Protein AF-A0A8X6SBE1-F1 (afdb_monomer)

Foldseek 3Di:
DCVPWDAACPTPDQCRNCVNVVHDRDDPVPDPDDDPPVNCVVVVVVVCVCPDPVNVVVCVVVDDPDPPVVVVVVVCVVPPPPDDCPPDPDDDD

Radius of gyration: 26.4 Å; Cα contacts (8 Å, |Δi|>4): 45; chains: 1; bounding box: 52×26×80 Å

Mean predicted aligned error: 14.85 Å

Secondary structure (DSSP, 8-state):
--TTSPPSTT-SSHHHHHHHTTPPPPPGGG-S-PPPHHHHHHHHHHHHHHT-HHHHHHHHTT--S-HHHHHHHHHHHHS-TT-----------

pLDDT: mean 79.0, std 14.56, range [37.97, 95.44]

Organism: Trichonephila clavipes (NCBI:txid2585209)

Solvent-accessible surface area (backbone atoms only — not comparable to full-atom values): 6027 Å² total; per-residue (Å²): 144,62,91,86,49,60,72,40,70,84,22,90,39,64,54,42,16,21,54,56,68,76,42,84,55,77,63,77,88,74,54,85,84,70,76,52,70,71,57,45,65,65,44,48,62,57,51,53,58,63,68,28,64,83,52,45,61,62,54,71,72,70,64,70,96,49,66,66,57,56,48,49,53,55,48,41,73,77,51,49,91,81,68,75,79,68,85,72,90,71,80,93,124

Sequence (93 aa):
MHGKCPEGESSWCFYKRAIAKNETPGSHSSMRTYLSPQVVEKIIPVYQRLASDTILERCVAGKTQNSNESLHSCIWRKCPKGMHLSSSKGGWK

Structure (mmCIF, N/CA/C/O backbone):
data_AF-A0A8X6SBE1-F1
#
_entry.id   AF-A0A8X6SBE1-F1
#
loop_
_atom_site.group_PDB
_atom_site.id
_atom_site.type_symbol
_atom_site.label_atom_id
_atom_site.label_alt_id
_atom_site.lab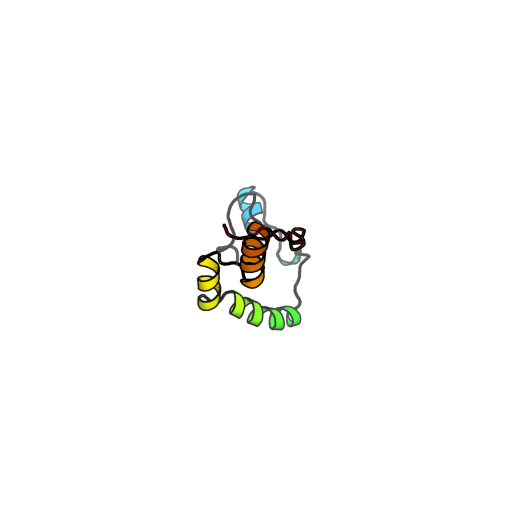el_comp_id
_atom_site.label_asym_id
_atom_site.label_entity_id
_atom_site.label_seq_id
_atom_site.pdbx_PDB_ins_code
_atom_site.Cartn_x
_atom_site.Cartn_y
_atom_site.Cartn_z
_atom_site.occupancy
_atom_site.B_iso_or_equiv
_atom_site.auth_seq_id
_atom_site.auth_comp_id
_atom_site.auth_asym_id
_atom_site.auth_atom_id
_atom_site.pdbx_PDB_model_num
ATOM 1 N N . MET A 1 1 ? -7.529 -4.142 10.988 1.00 68.12 1 MET A N 1
ATOM 2 C CA . MET A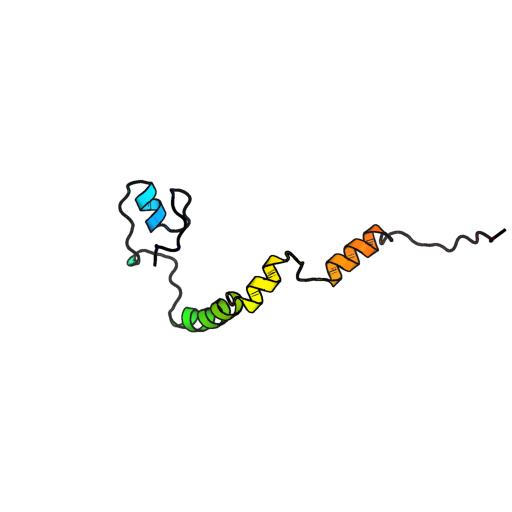 1 1 ? -6.568 -4.239 9.864 1.00 68.12 1 MET A CA 1
ATOM 3 C C . MET A 1 1 ? -5.219 -3.664 10.300 1.00 68.12 1 MET A C 1
ATOM 5 O O . MET A 1 1 ? -4.983 -2.482 10.136 1.00 68.12 1 MET A O 1
ATOM 9 N N . HIS A 1 2 ? -4.357 -4.511 10.871 1.00 85.12 2 HIS A N 1
ATOM 10 C CA . HIS A 1 2 ? -2.909 -4.274 11.058 1.00 85.12 2 HIS A CA 1
ATOM 11 C C . HIS A 1 2 ? -2.085 -5.551 10.821 1.00 85.12 2 HIS A C 1
ATOM 13 O O . HIS A 1 2 ? -0.873 -5.484 10.657 1.00 85.12 2 HIS A O 1
ATOM 19 N N . GLY A 1 3 ? -2.730 -6.725 10.773 1.00 82.62 3 GLY A N 1
ATOM 20 C CA . GLY A 1 3 ? -2.061 -8.018 10.590 1.00 82.62 3 GLY A CA 1
ATOM 21 C C . GLY A 1 3 ? -1.439 -8.250 9.209 1.00 82.62 3 GLY A C 1
ATOM 22 O O . GLY A 1 3 ? -0.708 -9.212 9.052 1.00 82.62 3 GLY A O 1
ATOM 23 N N . LYS A 1 4 ? -1.703 -7.383 8.221 1.00 83.56 4 LYS A N 1
ATOM 24 C CA . LYS A 1 4 ? -1.051 -7.416 6.896 1.00 83.56 4 LYS A CA 1
ATOM 25 C C . LYS A 1 4 ? 0.045 -6.359 6.738 1.00 83.56 4 LYS A C 1
ATOM 27 O O . LYS A 1 4 ? 0.624 -6.224 5.667 1.00 83.56 4 LYS A O 1
ATOM 32 N N . CYS A 1 5 ? 0.268 -5.549 7.766 1.00 89.25 5 CYS A N 1
ATOM 33 C CA . CYS A 1 5 ? 1.282 -4.512 7.720 1.00 89.25 5 CYS A CA 1
ATOM 34 C C . CYS A 1 5 ? 2.652 -5.119 8.046 1.00 89.25 5 CYS A C 1
ATOM 36 O O . CYS A 1 5 ? 2.715 -6.014 8.891 1.00 89.25 5 CYS A O 1
ATOM 38 N N . PRO A 1 6 ? 3.735 -4.622 7.426 1.00 90.06 6 PRO A N 1
ATOM 39 C CA . PRO A 1 6 ? 5.083 -5.048 7.773 1.00 90.06 6 PRO A CA 1
ATOM 40 C C . PRO A 1 6 ? 5.370 -4.740 9.242 1.00 90.06 6 PRO A C 1
ATOM 42 O O . PRO A 1 6 ? 4.813 -3.797 9.813 1.00 90.06 6 PRO A O 1
ATOM 45 N N . GLU A 1 7 ? 6.224 -5.543 9.857 1.00 92.56 7 GLU A N 1
ATOM 46 C CA . GLU A 1 7 ? 6.615 -5.374 11.254 1.00 92.56 7 GLU A CA 1
ATOM 47 C C . GLU A 1 7 ? 7.876 -4.516 11.382 1.00 92.56 7 GLU A C 1
ATOM 49 O O . GLU A 1 7 ? 8.538 -4.205 10.391 1.00 92.56 7 GLU A O 1
ATOM 54 N N . GLY A 1 8 ? 8.189 -4.113 12.612 1.00 91.25 8 GLY A N 1
ATOM 55 C CA . GLY A 1 8 ? 9.383 -3.337 12.926 1.00 91.25 8 GLY A CA 1
ATOM 56 C C . GLY A 1 8 ? 9.188 -1.821 12.906 1.00 91.25 8 GLY A C 1
ATOM 57 O O . GLY A 1 8 ? 8.146 -1.280 12.526 1.00 91.25 8 GLY A O 1
ATOM 58 N N . GLU A 1 9 ? 10.233 -1.121 13.341 1.00 91.75 9 GLU A N 1
ATOM 59 C CA . GLU A 1 9 ? 10.228 0.336 13.505 1.00 91.75 9 GLU A CA 1
ATOM 60 C C . GLU A 1 9 ? 10.141 1.101 12.177 1.00 91.75 9 GLU A C 1
ATOM 62 O O . GLU A 1 9 ? 9.688 2.246 12.139 1.00 91.75 9 GLU A O 1
ATOM 67 N N . SER A 1 10 ? 10.539 0.461 11.075 1.00 89.50 10 SER A N 1
ATOM 68 C CA . SER A 1 10 ? 10.430 0.990 9.712 1.00 89.50 10 SER A CA 1
ATOM 69 C C . SER A 1 10 ? 9.076 0.698 9.058 1.00 89.50 10 SER A C 1
ATOM 71 O O . SER A 1 10 ? 8.864 1.061 7.899 1.00 89.50 10 SER A O 1
ATOM 73 N N . SER A 1 11 ? 8.133 0.079 9.779 1.00 89.06 11 SER A N 1
ATOM 74 C CA . SER A 1 11 ? 6.790 -0.156 9.260 1.00 89.06 11 SER A CA 1
ATOM 75 C C . SER A 1 11 ? 6.115 1.157 8.862 1.00 89.06 11 SER A C 1
ATOM 77 O O . SER A 1 11 ? 6.094 2.137 9.615 1.00 89.06 11 SER A O 1
ATOM 79 N N . TRP A 1 12 ? 5.493 1.165 7.682 1.00 85.88 12 TRP A N 1
ATOM 80 C CA . TRP A 1 12 ? 4.625 2.265 7.257 1.00 85.88 12 TRP A CA 1
ATOM 81 C C . TRP A 1 12 ? 3.319 2.316 8.062 1.00 85.88 12 TRP A C 1
ATOM 83 O O . TRP A 1 12 ? 2.619 3.327 8.055 1.00 85.88 12 TRP A O 1
ATOM 93 N N . CYS A 1 13 ? 2.983 1.245 8.785 1.00 88.56 13 CYS A N 1
ATOM 94 C CA . CYS A 1 13 ? 1.833 1.213 9.667 1.00 88.56 13 CYS A CA 1
ATOM 95 C C . CYS A 1 13 ? 2.192 1.804 11.030 1.00 88.56 13 CYS A C 1
ATOM 97 O O . CYS A 1 13 ? 2.989 1.232 11.774 1.00 88.56 13 CYS A O 1
ATOM 99 N N . PHE A 1 14 ? 1.546 2.915 11.392 1.00 88.50 14 PHE A N 1
ATOM 100 C CA . PHE A 1 14 ? 1.816 3.597 12.659 1.00 88.50 14 PHE A CA 1
ATOM 101 C C . PHE A 1 14 ? 1.619 2.677 13.878 1.00 88.50 14 PHE A C 1
ATOM 103 O O . PHE A 1 14 ? 2.396 2.759 14.821 1.00 88.50 14 PHE A O 1
ATOM 110 N N . TYR A 1 15 ? 0.627 1.777 13.842 1.00 90.94 15 TYR A N 1
ATOM 111 C CA . TYR A 1 15 ? 0.335 0.842 14.931 1.00 90.94 15 TYR A CA 1
ATOM 112 C C . TYR A 1 15 ? 1.451 -0.190 15.116 1.00 90.94 15 TYR A C 1
ATOM 114 O O . TYR A 1 15 ? 1.966 -0.351 16.217 1.00 90.94 15 TYR A O 1
ATOM 122 N N . LYS A 1 16 ? 1.870 -0.858 14.030 1.00 91.94 16 LYS A N 1
ATOM 123 C CA . LYS A 1 16 ? 2.966 -1.842 14.070 1.00 91.94 16 LYS A CA 1
ATOM 124 C C . LYS A 1 16 ? 4.293 -1.194 14.460 1.00 91.94 16 LYS A C 1
ATOM 126 O O . LYS A 1 16 ? 5.056 -1.785 15.216 1.00 91.94 16 LYS A O 1
ATOM 131 N N . ARG A 1 17 ? 4.527 0.035 14.000 1.00 93.44 17 ARG A N 1
ATOM 132 C CA . ARG A 1 17 ? 5.696 0.829 14.372 1.00 93.44 17 ARG A CA 1
ATOM 133 C C . ARG A 1 17 ? 5.704 1.211 15.852 1.00 93.44 17 ARG A C 1
ATOM 135 O O . ARG A 1 17 ? 6.743 1.077 16.481 1.00 93.44 17 ARG A O 1
ATOM 142 N N . ALA A 1 18 ? 4.573 1.654 16.405 1.00 92.75 18 ALA A N 1
ATOM 143 C CA . ALA A 1 18 ? 4.463 1.981 17.828 1.00 92.75 18 ALA A CA 1
ATOM 144 C C . ALA A 1 18 ? 4.711 0.743 18.704 1.00 92.75 18 ALA A C 1
ATOM 146 O O . ALA A 1 18 ? 5.515 0.806 19.626 1.00 92.75 18 ALA A O 1
ATOM 147 N N . ILE A 1 19 ? 4.130 -0.409 18.342 1.00 93.69 19 ILE A N 1
ATOM 148 C CA . ILE A 1 19 ? 4.409 -1.683 19.025 1.00 93.69 19 ILE A CA 1
ATOM 149 C C . ILE A 1 19 ? 5.902 -2.016 18.982 1.00 93.69 19 ILE A C 1
ATOM 151 O O . ILE A 1 19 ? 6.477 -2.338 20.015 1.00 93.69 19 ILE A O 1
ATOM 155 N N . ALA A 1 20 ? 6.540 -1.914 17.811 1.00 94.19 20 ALA A N 1
ATOM 156 C CA . ALA A 1 20 ? 7.966 -2.209 17.670 1.00 94.19 20 ALA A CA 1
ATOM 157 C C . ALA A 1 20 ? 8.856 -1.288 18.524 1.00 94.19 20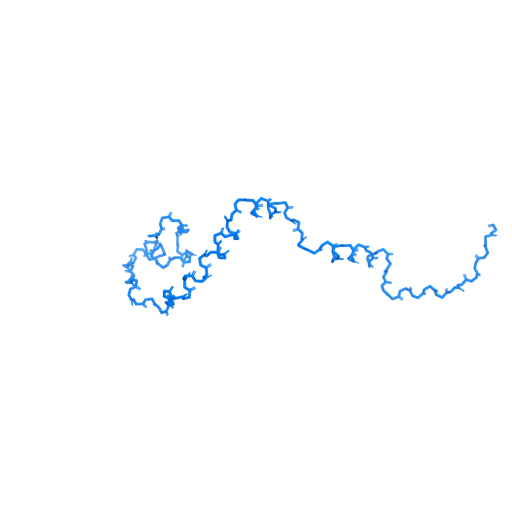 ALA A C 1
ATOM 159 O O . ALA A 1 20 ? 9.903 -1.721 18.991 1.00 94.19 20 ALA A O 1
ATOM 160 N N . LYS A 1 21 ? 8.418 -0.046 18.767 1.00 94.31 21 LYS A N 1
ATOM 161 C CA . LYS A 1 21 ? 9.101 0.939 19.618 1.00 94.31 21 LYS A CA 1
ATOM 162 C C . LYS A 1 21 ? 8.732 0.856 21.103 1.00 94.31 21 LYS A C 1
ATOM 164 O O . LYS A 1 21 ? 9.235 1.652 21.886 1.00 94.31 21 LYS A O 1
ATOM 169 N N . ASN A 1 22 ? 7.876 -0.088 21.502 1.00 93.25 22 ASN A N 1
ATOM 170 C CA . ASN A 1 22 ? 7.289 -0.165 22.847 1.00 93.25 22 ASN A CA 1
ATOM 171 C C . ASN A 1 22 ? 6.515 1.106 23.258 1.00 93.25 22 ASN A C 1
ATOM 173 O O . ASN A 1 22 ? 6.457 1.469 24.431 1.00 93.25 22 ASN A O 1
ATOM 177 N N . GLU A 1 23 ? 5.896 1.777 22.289 1.00 93.12 23 GLU A N 1
ATOM 178 C CA . GLU A 1 23 ? 5.053 2.956 22.490 1.00 93.12 23 GLU A CA 1
ATOM 179 C C . GLU A 1 23 ? 3.565 2.583 22.425 1.00 93.12 23 GLU A C 1
ATOM 181 O O . GLU A 1 23 ? 3.164 1.604 21.787 1.00 93.12 23 GLU A O 1
ATOM 186 N N . THR A 1 24 ? 2.708 3.399 23.042 1.00 90.44 24 THR A N 1
ATOM 187 C CA . THR A 1 24 ? 1.257 3.252 22.909 1.00 90.44 24 THR A CA 1
ATOM 188 C C . THR A 1 24 ? 0.802 3.698 21.513 1.00 90.44 24 THR A C 1
ATOM 190 O O . THR A 1 24 ? 1.045 4.840 21.112 1.00 90.44 24 THR A O 1
ATOM 193 N N . PRO A 1 25 ? 0.126 2.834 20.731 1.00 89.38 25 PRO A N 1
ATOM 194 C CA . PRO A 1 25 ? -0.364 3.221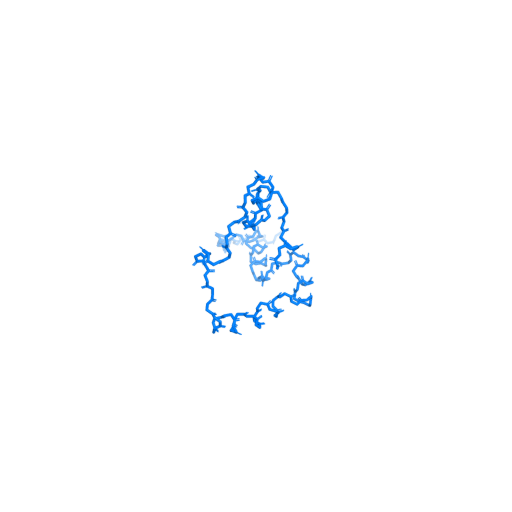 19.416 1.00 89.38 25 PRO A CA 1
ATOM 195 C C . PRO A 1 25 ? -1.391 4.351 19.505 1.00 89.38 25 PRO A C 1
ATOM 197 O O . PRO A 1 25 ? -2.308 4.309 20.325 1.00 89.38 25 PRO A O 1
ATOM 200 N N . GLY A 1 26 ? -1.269 5.342 18.621 1.00 85.50 26 GLY A N 1
ATOM 201 C CA . GLY A 1 26 ? -2.248 6.423 18.512 1.00 85.50 26 GLY A CA 1
ATOM 202 C C . GLY A 1 26 ? -3.657 5.930 18.151 1.00 85.50 26 GLY A C 1
ATOM 203 O O . GLY A 1 26 ? -3.847 4.845 17.600 1.00 85.50 26 GLY A O 1
ATOM 204 N N . SER A 1 27 ? -4.669 6.750 18.432 1.00 84.44 27 SER A N 1
ATOM 205 C CA . SER A 1 27 ? -6.032 6.468 17.978 1.00 84.44 27 SER A CA 1
ATOM 206 C C . SER A 1 27 ? -6.145 6.610 16.456 1.00 84.44 27 SER A C 1
ATOM 208 O O . SER A 1 27 ? -5.559 7.509 15.859 1.00 84.44 27 SER A O 1
ATOM 210 N N . HIS A 1 28 ? -6.974 5.779 15.821 1.00 79.94 28 HIS A N 1
ATOM 211 C CA . HIS A 1 28 ? -7.331 5.970 14.410 1.00 79.94 28 HIS A CA 1
ATOM 212 C C . HIS A 1 28 ? -8.133 7.260 14.190 1.00 79.94 28 HIS A C 1
ATOM 214 O O . HIS A 1 28 ? -8.123 7.806 13.090 1.00 79.94 28 HIS A O 1
ATOM 220 N N . SER A 1 29 ? -8.782 7.781 15.236 1.00 78.44 29 SER A N 1
ATOM 221 C CA . SER A 1 29 ? -9.567 9.016 15.177 1.00 78.44 29 SER A CA 1
ATOM 222 C C . SER A 1 29 ? -8.713 10.270 14.968 1.00 78.44 29 SER A C 1
ATOM 224 O O . SER A 1 29 ? -9.236 11.284 14.521 1.00 78.44 29 SER A O 1
ATOM 226 N N . SER A 1 30 ? -7.412 10.231 15.281 1.00 72.62 30 SER A N 1
ATOM 227 C CA . SER A 1 30 ? -6.494 11.361 15.068 1.00 72.62 30 SER A CA 1
ATOM 228 C C . SER A 1 30 ? -5.767 11.304 13.720 1.00 72.62 30 SER A C 1
ATOM 230 O O . SER A 1 30 ? -4.914 12.150 13.433 1.00 72.62 30 SER A O 1
ATOM 232 N N . MET A 1 31 ? -6.080 10.314 12.876 1.00 72.44 31 MET A N 1
ATOM 233 C CA . MET A 1 31 ? -5.417 10.140 11.591 1.00 72.44 31 MET A CA 1
ATOM 234 C C . MET A 1 31 ? -5.861 11.237 10.614 1.00 72.44 31 MET A C 1
ATOM 236 O O . MET A 1 31 ? -7.033 11.353 10.271 1.00 72.44 31 MET A O 1
ATOM 240 N N . ARG A 1 32 ? -4.905 12.052 10.153 1.00 65.56 32 ARG A N 1
ATOM 241 C CA . ARG A 1 32 ? -5.178 13.206 9.274 1.00 65.56 32 ARG A CA 1
ATOM 242 C C . ARG A 1 32 ? -5.583 12.812 7.852 1.00 65.56 32 ARG A C 1
ATOM 244 O O . ARG A 1 32 ? -6.228 13.592 7.161 1.00 65.56 32 ARG A O 1
ATOM 251 N N . THR A 1 33 ? -5.206 11.616 7.409 1.00 64.56 33 THR A N 1
ATOM 252 C CA . THR A 1 33 ? -5.490 11.130 6.055 1.00 64.56 33 THR A CA 1
ATOM 253 C C . THR A 1 33 ? -6.783 10.325 6.056 1.00 64.56 33 THR A C 1
ATOM 255 O O . THR A 1 33 ? -6.762 9.096 6.090 1.00 64.56 33 THR A O 1
ATOM 258 N N . TYR A 1 34 ? -7.916 11.024 6.050 1.00 70.75 34 TYR A N 1
ATOM 259 C CA . TYR A 1 34 ? -9.229 10.408 5.898 1.00 70.75 34 TYR A CA 1
ATOM 260 C C . TYR A 1 34 ? -9.650 10.460 4.426 1.00 70.75 34 TYR A C 1
ATOM 262 O O . TYR A 1 34 ? -9.787 11.539 3.851 1.00 70.75 34 TYR A O 1
ATOM 270 N N . LEU A 1 35 ? -9.848 9.298 3.801 1.00 79.69 35 LEU A N 1
ATOM 271 C CA . LEU A 1 35 ? 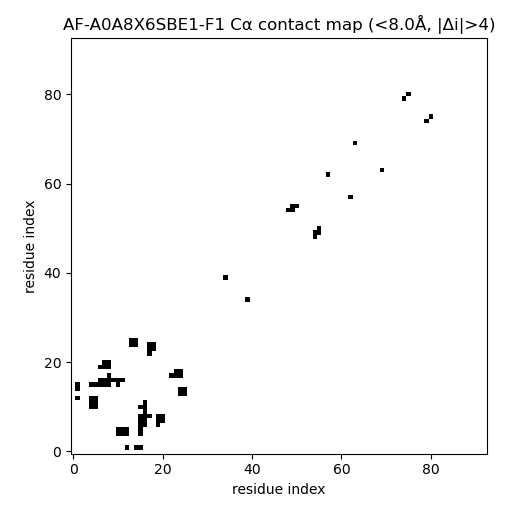-10.554 9.231 2.523 1.00 79.69 35 LEU A CA 1
ATOM 272 C C . LEU A 1 35 ? -12.051 9.251 2.823 1.00 79.69 35 LEU A C 1
ATOM 274 O O . LEU A 1 35 ? -12.527 8.442 3.621 1.00 79.69 35 LEU A O 1
ATOM 278 N N . SER A 1 36 ? -12.797 10.164 2.197 1.00 86.50 36 SER A N 1
ATOM 279 C CA . SER A 1 36 ? -14.246 10.203 2.391 1.00 86.50 36 SER A CA 1
ATOM 280 C C . SER A 1 36 ? -14.884 8.894 1.900 1.00 86.50 36 SER A C 1
ATOM 282 O O . SER A 1 36 ? -14.401 8.313 0.921 1.00 86.50 36 SER A O 1
ATOM 284 N N . PRO A 1 37 ? -15.986 8.425 2.517 1.00 85.31 37 PRO A N 1
ATOM 285 C CA . PRO A 1 37 ? -16.652 7.192 2.095 1.00 85.31 37 PRO A CA 1
ATOM 286 C C . PRO A 1 37 ? -17.006 7.178 0.602 1.00 85.31 37 PRO A C 1
ATOM 288 O O . PRO A 1 37 ? -16.840 6.162 -0.063 1.00 85.31 37 PRO A O 1
ATOM 291 N N . GLN A 1 38 ? -17.401 8.333 0.060 1.00 90.81 38 GLN A N 1
ATOM 292 C CA . GLN A 1 38 ? -17.721 8.518 -1.358 1.00 90.81 38 GLN A CA 1
ATOM 293 C C . GLN A 1 38 ? -16.498 8.301 -2.260 1.00 90.81 3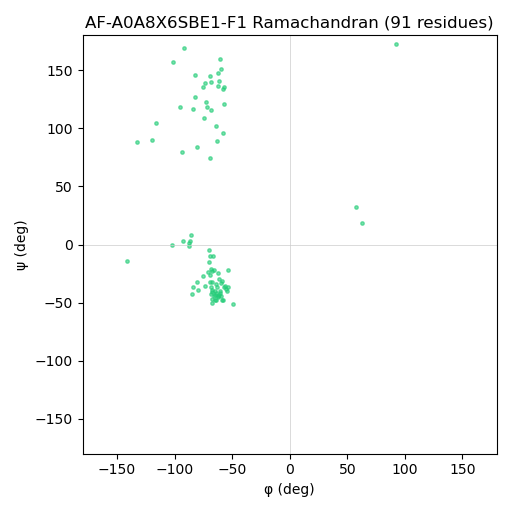8 GLN A C 1
ATOM 295 O O . GLN A 1 38 ? -16.595 7.668 -3.306 1.00 90.81 38 GLN A O 1
ATOM 300 N N . VAL A 1 39 ? -15.327 8.800 -1.853 1.00 89.00 39 VAL A N 1
ATOM 301 C CA . VAL A 1 39 ? -14.071 8.595 -2.589 1.00 89.00 39 VAL A CA 1
ATOM 302 C C . VAL A 1 39 ? -13.646 7.130 -2.513 1.00 89.00 39 VAL A C 1
ATOM 304 O O . VAL A 1 39 ? -13.263 6.546 -3.526 1.00 89.00 39 VAL A O 1
ATOM 307 N N . VAL A 1 40 ? -13.767 6.508 -1.339 1.00 89.31 40 VAL A N 1
ATOM 308 C CA . VAL A 1 40 ? -13.462 5.083 -1.145 1.00 89.31 40 VAL A CA 1
ATOM 309 C C . VAL A 1 40 ? -14.346 4.205 -2.033 1.00 89.31 40 VAL A C 1
ATOM 311 O O . VAL A 1 40 ? -13.825 3.314 -2.699 1.00 89.31 40 VAL A O 1
ATOM 314 N N . GLU A 1 41 ? -15.646 4.494 -2.118 1.00 92.94 41 GLU A N 1
ATOM 315 C CA . GLU A 1 41 ? -16.592 3.782 -2.986 1.00 92.94 41 GLU A CA 1
ATOM 316 C C . GLU A 1 41 ? -16.138 3.774 -4.455 1.00 92.94 41 GLU A C 1
ATOM 318 O O . GLU A 1 41 ? -16.258 2.759 -5.139 1.00 92.94 41 GLU A O 1
ATOM 323 N N . LYS A 1 42 ? -15.557 4.880 -4.941 1.00 93.94 42 LYS A N 1
ATOM 324 C CA . LYS A 1 42 ? -15.045 4.966 -6.317 1.00 93.94 42 LYS A CA 1
ATOM 325 C C . LYS A 1 42 ? -13.664 4.329 -6.491 1.00 93.94 42 LYS A C 1
ATOM 327 O O . LYS A 1 42 ? -13.382 3.789 -7.559 1.00 93.94 42 LYS A O 1
ATOM 332 N N . ILE A 1 43 ? -12.806 4.360 -5.468 1.00 93.62 43 ILE A N 1
ATOM 333 C CA . ILE A 1 43 ? -11.436 3.818 -5.540 1.00 93.62 43 ILE A CA 1
ATOM 334 C C . ILE A 1 43 ? -11.406 2.294 -5.376 1.00 93.62 43 ILE A C 1
ATOM 336 O O . ILE A 1 43 ? -10.643 1.631 -6.080 1.00 93.62 43 ILE A O 1
ATOM 340 N N . ILE A 1 44 ? -12.223 1.722 -4.484 1.00 92.94 44 ILE A N 1
ATOM 341 C CA . ILE A 1 44 ? -12.249 0.276 -4.204 1.00 92.94 44 ILE A CA 1
ATOM 342 C C . ILE A 1 44 ? -12.338 -0.588 -5.471 1.00 92.94 44 ILE A C 1
ATOM 344 O O . ILE A 1 44 ? -11.489 -1.470 -5.611 1.00 92.94 44 ILE A O 1
ATOM 348 N N . PR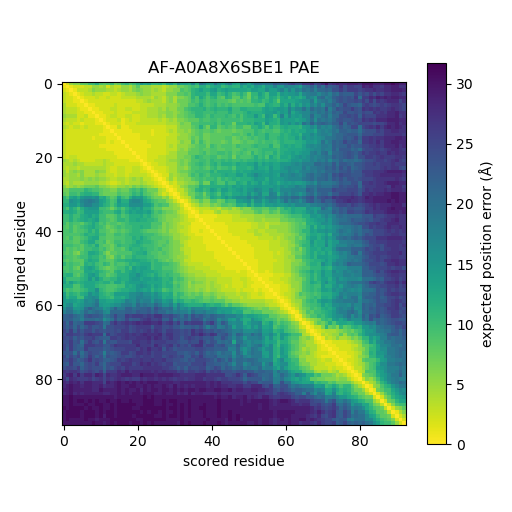O A 1 45 ? -13.278 -0.372 -6.414 1.00 95.44 45 PRO A N 1
ATOM 349 C CA . PRO A 1 45 ? -13.379 -1.232 -7.593 1.00 95.44 45 PRO A CA 1
ATOM 350 C C . PRO A 1 45 ? -12.134 -1.148 -8.488 1.00 95.44 45 PRO A C 1
ATOM 352 O O . PRO A 1 45 ? -11.708 -2.152 -9.060 1.00 95.44 45 PRO A O 1
ATOM 355 N N . VAL A 1 46 ? -11.500 0.028 -8.578 1.00 94.56 46 VAL A N 1
ATOM 356 C CA . VAL A 1 46 ? -10.245 0.203 -9.326 1.00 94.56 46 VAL A CA 1
ATOM 357 C C . VAL A 1 46 ? -9.113 -0.557 -8.644 1.00 94.56 46 VAL A C 1
ATOM 359 O O . VAL A 1 46 ? -8.394 -1.303 -9.307 1.00 94.56 46 VAL A O 1
ATOM 362 N N . TYR A 1 47 ? -8.986 -0.412 -7.324 1.00 92.00 47 TYR A N 1
ATOM 363 C CA . TYR A 1 47 ? -7.990 -1.130 -6.536 1.00 92.00 47 TYR A CA 1
ATOM 364 C C . TYR A 1 47 ? -8.161 -2.648 -6.660 1.00 92.00 47 TYR A C 1
ATOM 366 O O . TYR A 1 47 ? -7.195 -3.340 -6.957 1.00 92.00 47 TYR A O 1
ATOM 374 N N . GLN A 1 48 ? -9.384 -3.164 -6.511 1.00 93.56 48 GLN A N 1
ATOM 375 C CA . GLN A 1 48 ? -9.681 -4.594 -6.635 1.00 93.56 48 GLN A CA 1
ATOM 376 C C . GLN A 1 48 ? -9.340 -5.138 -8.024 1.00 93.56 48 GLN A C 1
ATOM 378 O O . GLN A 1 48 ? -8.749 -6.208 -8.134 1.00 93.56 48 GLN A O 1
ATOM 383 N N . ARG A 1 49 ? -9.653 -4.387 -9.088 1.00 93.38 49 ARG A N 1
ATOM 384 C CA . ARG A 1 49 ? -9.285 -4.774 -10.455 1.00 93.38 49 ARG A CA 1
ATOM 385 C C . ARG A 1 49 ? -7.768 -4.856 -10.631 1.00 93.38 49 ARG A C 1
ATOM 387 O O . ARG A 1 49 ? -7.276 -5.814 -11.223 1.00 93.38 49 ARG A O 1
ATOM 394 N N . LEU A 1 50 ? -7.034 -3.863 -10.123 1.00 89.25 50 LEU A N 1
ATOM 395 C CA . LEU A 1 50 ? -5.568 -3.818 -10.199 1.00 89.25 50 LEU A CA 1
ATOM 396 C C . LEU A 1 50 ? -4.897 -4.889 -9.330 1.00 89.25 50 LEU A C 1
ATOM 398 O O . LEU A 1 50 ? -3.849 -5.401 -9.703 1.00 89.25 50 LEU A O 1
ATOM 402 N N . ALA A 1 51 ? -5.513 -5.239 -8.203 1.00 89.31 51 ALA A N 1
ATOM 403 C CA . ALA A 1 51 ? -5.047 -6.274 -7.288 1.00 89.31 51 ALA A CA 1
ATOM 404 C C . ALA A 1 51 ? -5.516 -7.689 -7.673 1.00 89.31 51 ALA A C 1
ATOM 406 O O . ALA A 1 51 ? -5.345 -8.612 -6.882 1.00 89.31 51 ALA A O 1
ATOM 407 N N . SER A 1 52 ? -6.132 -7.873 -8.846 1.00 92.62 52 SER A N 1
ATOM 408 C CA . SER A 1 52 ? -6.538 -9.201 -9.309 1.00 92.62 52 SER A CA 1
ATOM 409 C C . SER A 1 52 ? -5.330 -10.023 -9.758 1.00 92.62 52 SER A C 1
ATOM 411 O O . SER A 1 52 ? -4.455 -9.513 -10.463 1.00 92.62 52 SER A O 1
ATOM 413 N N . ASP A 1 53 ? -5.319 -11.311 -9.413 1.00 91.50 53 ASP A N 1
ATOM 414 C CA . ASP A 1 53 ? -4.214 -12.225 -9.737 1.00 91.50 53 ASP A CA 1
ATOM 415 C C . ASP A 1 53 ? -3.908 -12.233 -11.239 1.00 91.50 53 ASP A C 1
ATOM 417 O O . ASP A 1 53 ? -2.758 -12.124 -11.643 1.00 91.50 53 ASP A O 1
ATOM 421 N N . THR A 1 54 ? -4.945 -12.191 -12.081 1.00 88.88 54 THR A N 1
ATOM 422 C CA . THR A 1 54 ? -4.799 -12.140 -13.547 1.00 88.88 54 THR A CA 1
ATOM 423 C C . THR A 1 54 ? -3.998 -10.937 -14.068 1.00 88.88 54 THR A C 1
ATOM 425 O O . THR A 1 54 ? -3.346 -11.032 -15.111 1.00 88.88 54 THR A O 1
ATOM 428 N N . ILE A 1 55 ? -4.059 -9.789 -13.381 1.00 87.00 55 ILE A N 1
ATOM 429 C CA . ILE A 1 55 ? -3.274 -8.595 -13.717 1.00 87.00 55 ILE A CA 1
ATOM 430 C C . ILE A 1 55 ? -1.888 -8.695 -13.084 1.00 87.00 55 ILE A C 1
ATOM 432 O O . ILE A 1 55 ? -0.895 -8.405 -13.751 1.00 87.00 55 ILE A O 1
ATOM 436 N N . LEU A 1 56 ? -1.807 -9.145 -11.831 1.00 87.81 56 LEU A N 1
ATOM 437 C CA . LEU A 1 56 ? -0.547 -9.268 -11.100 1.00 87.81 56 LEU A CA 1
ATOM 438 C C . LEU A 1 56 ? 0.400 -10.301 -11.727 1.00 87.81 56 LEU A C 1
ATOM 440 O O . LEU A 1 56 ? 1.588 -10.018 -11.858 1.00 87.81 56 LEU A O 1
ATOM 444 N N . GLU A 1 57 ? -0.104 -11.439 -12.205 1.00 88.38 57 GLU A N 1
ATOM 445 C CA . GLU A 1 57 ? 0.672 -12.470 -12.912 1.00 88.38 57 GLU A CA 1
ATOM 446 C C . GLU A 1 57 ? 1.409 -11.912 -14.136 1.00 88.38 57 GLU A C 1
ATOM 448 O O . GLU 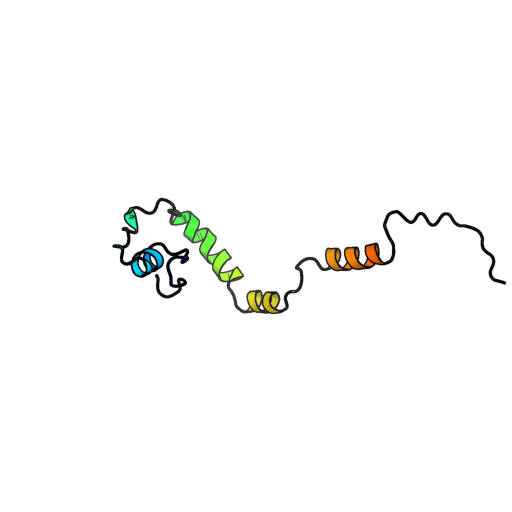A 1 57 ? 2.549 -12.288 -14.414 1.00 88.38 57 GLU A O 1
ATOM 453 N N . ARG A 1 58 ? 0.807 -10.949 -14.848 1.00 81.56 58 ARG A N 1
ATOM 454 C CA . ARG A 1 58 ? 1.460 -10.277 -15.987 1.00 81.56 58 ARG A CA 1
ATOM 455 C C . ARG A 1 58 ? 2.642 -9.421 -15.538 1.00 81.56 58 ARG A C 1
ATOM 457 O O . ARG A 1 58 ? 3.620 -9.302 -16.276 1.00 81.56 58 ARG A O 1
ATOM 464 N N . CYS A 1 59 ? 2.562 -8.848 -14.339 1.00 80.00 59 CYS A N 1
ATOM 465 C CA . CYS A 1 59 ? 3.611 -8.020 -13.751 1.00 80.00 59 CYS A CA 1
ATOM 466 C C . CYS A 1 59 ? 4.793 -8.851 -13.226 1.00 80.00 59 CYS A C 1
ATOM 468 O O . CYS A 1 59 ? 5.919 -8.357 -13.233 1.00 80.00 59 CYS A O 1
ATOM 470 N N . VAL A 1 60 ? 4.577 -10.115 -12.832 1.00 81.75 60 VAL A N 1
ATOM 471 C CA . VAL A 1 60 ? 5.640 -11.007 -12.318 1.00 81.75 60 VAL A CA 1
ATOM 472 C C . VAL A 1 60 ? 6.756 -11.220 -13.344 1.00 81.75 60 VAL A C 1
ATOM 474 O O . VAL A 1 60 ? 7.925 -11.309 -12.982 1.00 81.75 60 VAL A O 1
ATOM 477 N N . ALA A 1 61 ? 6.423 -11.235 -14.636 1.00 78.88 61 ALA A N 1
ATOM 478 C CA . ALA A 1 61 ? 7.402 -11.415 -15.705 1.00 78.88 61 ALA A CA 1
ATOM 479 C C . ALA A 1 61 ? 8.357 -10.215 -15.897 1.00 78.88 61 ALA A C 1
ATOM 481 O O . ALA A 1 61 ? 9.238 -10.286 -16.753 1.00 78.88 61 ALA A O 1
ATOM 482 N N . GLY A 1 62 ? 8.165 -9.101 -15.172 1.00 69.88 62 GLY A N 1
ATOM 483 C CA . GLY A 1 62 ? 9.034 -7.919 -15.240 1.00 69.88 62 GLY A CA 1
ATOM 484 C C . GLY A 1 62 ? 9.064 -7.241 -16.613 1.00 69.88 62 GLY A C 1
ATOM 485 O O . GLY A 1 62 ? 10.000 -6.509 -16.932 1.00 69.88 62 GLY A O 1
ATOM 486 N N . LYS A 1 63 ? 8.064 -7.508 -17.461 1.00 69.75 63 LYS A N 1
ATOM 487 C CA . LYS A 1 63 ? 7.983 -6.940 -18.808 1.00 69.75 63 LYS A CA 1
ATOM 488 C C . LYS A 1 63 ? 7.563 -5.478 -18.715 1.00 69.75 63 LYS A C 1
ATOM 490 O O . LYS A 1 63 ? 6.634 -5.135 -17.987 1.00 69.75 63 LYS A O 1
ATOM 495 N N . THR A 1 64 ? 8.231 -4.612 -19.472 1.00 65.75 64 THR A N 1
ATOM 496 C CA . THR A 1 64 ? 7.845 -3.203 -19.545 1.00 65.75 64 THR A CA 1
ATOM 497 C C . THR A 1 64 ? 6.501 -3.075 -20.259 1.00 65.75 64 THR A C 1
ATOM 499 O O . THR A 1 64 ? 6.237 -3.749 -21.255 1.00 65.75 64 THR A O 1
ATOM 502 N N . GLN A 1 65 ? 5.643 -2.182 -19.762 1.00 61.75 65 GLN A N 1
ATOM 503 C CA . GLN A 1 65 ? 4.310 -1.938 -20.327 1.00 61.75 65 GLN A CA 1
ATOM 504 C C . GLN A 1 65 ? 4.363 -1.308 -21.736 1.00 61.75 65 GLN A C 1
ATOM 506 O O . GLN A 1 65 ? 3.344 -1.221 -22.415 1.00 61.75 65 GLN A O 1
ATOM 511 N N . ASN A 1 66 ? 5.547 -0.881 -22.187 1.00 67.44 66 ASN A N 1
ATOM 512 C CA . ASN A 1 66 ? 5.761 -0.243 -23.476 1.00 67.44 66 ASN A CA 1
ATOM 513 C C . ASN A 1 66 ? 6.742 -1.053 -24.341 1.00 67.44 66 ASN A C 1
ATOM 515 O O . ASN A 1 66 ? 7.954 -0.826 -24.324 1.00 67.44 66 ASN A O 1
ATOM 519 N N . SER A 1 67 ? 6.213 -1.993 -25.130 1.00 61.28 67 SER A N 1
ATOM 520 C CA . SER A 1 67 ? 7.007 -2.727 -26.125 1.00 61.28 67 SER A CA 1
ATOM 521 C C . SER A 1 67 ? 7.603 -1.815 -27.205 1.00 61.28 67 SER A C 1
ATOM 523 O O . SER A 1 67 ? 8.637 -2.148 -27.780 1.00 61.28 67 SER A O 1
ATOM 525 N N . ASN A 1 68 ? 7.004 -0.646 -27.460 1.00 67.88 68 ASN A N 1
ATOM 526 C CA . ASN A 1 68 ? 7.536 0.300 -28.441 1.00 67.88 68 ASN A CA 1
ATOM 527 C C . ASN A 1 68 ? 8.795 1.000 -27.915 1.00 67.88 68 ASN A C 1
ATOM 529 O O . ASN A 1 68 ? 9.725 1.217 -28.682 1.00 67.88 68 ASN A O 1
ATOM 533 N N . GLU A 1 69 ? 8.886 1.298 -26.615 1.00 66.44 69 GLU A N 1
ATOM 534 C CA . GLU A 1 69 ? 10.107 1.858 -26.011 1.00 66.44 69 GLU A CA 1
ATOM 535 C C . GLU A 1 69 ? 11.266 0.862 -25.996 1.00 66.44 69 GLU A C 1
ATOM 537 O O . GLU A 1 69 ? 12.401 1.240 -26.295 1.00 66.44 69 GLU A O 1
ATOM 542 N N . SER A 1 70 ? 11.001 -0.412 -25.692 1.00 69.94 70 SER A N 1
ATOM 543 C CA . SER A 1 70 ? 12.048 -1.438 -25.728 1.00 69.94 70 SER A CA 1
ATOM 544 C C . SER A 1 70 ? 12.531 -1.694 -27.159 1.00 69.94 70 SER A C 1
ATOM 546 O O . SER A 1 70 ? 13.739 -1.788 -27.387 1.00 69.94 70 SER A O 1
ATOM 548 N N . LEU A 1 71 ? 11.623 -1.696 -28.143 1.00 72.75 71 LEU A N 1
ATOM 549 C CA . LEU A 1 71 ? 11.973 -1.776 -29.561 1.00 72.75 71 LEU A CA 1
ATOM 550 C C . LEU A 1 71 ? 12.758 -0.542 -30.029 1.00 72.75 71 LEU A C 1
ATOM 552 O O . LEU A 1 71 ? 13.808 -0.691 -30.652 1.00 72.75 71 LEU A O 1
ATOM 556 N N . HIS A 1 72 ? 12.300 0.668 -29.701 1.00 77.88 72 HIS A N 1
ATOM 557 C CA . HIS A 1 72 ? 12.997 1.909 -30.044 1.00 77.88 72 HIS A CA 1
ATOM 558 C C . HIS A 1 72 ? 14.399 1.964 -29.428 1.00 77.88 72 HIS A C 1
ATOM 560 O O . HIS A 1 72 ? 15.337 2.352 -30.114 1.00 77.88 72 HIS A O 1
ATOM 566 N N . SER A 1 73 ? 14.577 1.509 -28.185 1.00 75.38 73 SER A N 1
ATOM 567 C CA . SER A 1 73 ? 15.894 1.408 -27.541 1.00 75.38 73 SER A CA 1
ATOM 568 C C . SER A 1 73 ? 16.833 0.450 -28.289 1.00 75.38 73 SER A C 1
ATOM 570 O O . SER A 1 73 ? 17.991 0.784 -28.550 1.00 75.38 73 SER A O 1
ATOM 572 N N . CYS A 1 74 ? 16.332 -0.714 -28.719 1.00 77.06 74 CYS A N 1
ATOM 573 C CA . CYS A 1 74 ? 17.089 -1.660 -29.544 1.00 77.06 74 CYS A CA 1
ATOM 574 C C . CYS A 1 74 ? 17.441 -1.092 -30.928 1.00 77.06 74 CYS A C 1
ATOM 576 O O . CYS A 1 74 ? 18.578 -1.243 -31.381 1.00 77.06 74 CYS A O 1
ATOM 578 N N . ILE A 1 75 ? 16.487 -0.430 -31.591 1.00 80.38 75 ILE A N 1
ATOM 579 C CA . ILE A 1 75 ? 16.693 0.210 -32.895 1.00 80.38 75 ILE A CA 1
ATOM 580 C C . ILE A 1 75 ? 17.719 1.332 -32.767 1.00 80.38 75 ILE A C 1
ATOM 582 O O . ILE A 1 75 ? 18.668 1.351 -33.537 1.00 80.38 75 ILE A O 1
ATOM 586 N N . TRP A 1 76 ? 17.599 2.223 -31.781 1.00 78.88 76 TRP A N 1
ATOM 587 C CA . TRP A 1 76 ? 18.528 3.346 -31.607 1.00 78.88 76 TRP A CA 1
ATOM 588 C C . TRP A 1 76 ? 19.926 2.906 -31.175 1.00 78.88 76 TRP A C 1
ATOM 590 O O . TRP A 1 76 ? 20.897 3.583 -31.499 1.00 78.88 76 TRP A O 1
ATOM 600 N N . ARG A 1 77 ? 20.055 1.753 -30.506 1.00 77.06 77 ARG A N 1
ATOM 601 C CA . ARG A 1 77 ? 21.358 1.131 -30.231 1.00 77.06 77 ARG A CA 1
ATOM 602 C C . ARG A 1 77 ? 22.037 0.619 -31.505 1.00 77.06 77 ARG A C 1
ATOM 604 O O . ARG A 1 77 ? 23.255 0.690 -31.603 1.00 77.06 77 ARG A O 1
ATOM 611 N N . LYS A 1 78 ? 21.269 0.081 -32.459 1.00 80.62 78 LYS A N 1
ATOM 612 C CA . LYS A 1 78 ? 21.788 -0.438 -33.740 1.00 80.62 78 LYS A CA 1
ATOM 613 C C .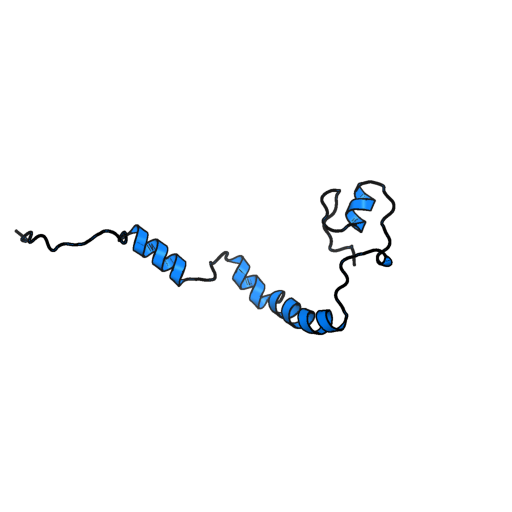 LYS A 1 78 ? 21.973 0.659 -34.792 1.00 80.62 78 LYS A C 1
ATOM 615 O O . LYS A 1 78 ? 22.925 0.614 -35.560 1.00 80.62 78 LYS A O 1
ATOM 620 N N . CYS A 1 79 ? 21.074 1.634 -34.814 1.00 76.25 79 CYS A N 1
ATOM 621 C CA . CYS A 1 79 ? 21.042 2.757 -35.739 1.00 76.25 79 CYS A CA 1
ATOM 622 C C . CYS A 1 79 ? 20.831 4.044 -34.929 1.00 76.25 79 CYS A C 1
ATOM 624 O O . CYS A 1 79 ? 19.686 4.455 -34.704 1.00 76.25 79 CYS A O 1
ATOM 626 N N . PRO A 1 80 ? 21.920 4.673 -34.456 1.00 72.94 80 PRO A N 1
ATOM 627 C CA . PRO A 1 80 ? 21.837 5.925 -33.721 1.00 72.94 80 PRO A CA 1
ATOM 628 C C . PRO A 1 80 ? 21.130 6.984 -34.568 1.00 72.94 80 PRO A C 1
ATOM 630 O O . PRO A 1 80 ? 21.437 7.145 -35.748 1.00 72.94 80 PRO A O 1
ATOM 633 N N . LYS A 1 81 ? 20.207 7.743 -33.965 1.00 66.56 81 LYS A N 1
ATOM 634 C CA . LYS A 1 81 ? 19.395 8.767 -34.656 1.00 66.56 81 LYS A CA 1
ATOM 635 C C . LYS A 1 81 ? 20.207 9.812 -35.435 1.00 66.56 81 LYS A C 1
ATOM 637 O O . LYS A 1 81 ? 19.662 10.444 -36.329 1.00 66.56 81 LYS A O 1
ATOM 642 N N . GLY A 1 82 ? 21.480 10.001 -35.089 1.00 64.44 82 GLY A N 1
ATOM 643 C CA . GLY A 1 82 ? 22.387 10.942 -35.750 1.00 64.44 82 GLY A CA 1
ATOM 644 C C . GLY A 1 82 ? 23.129 10.384 -36.967 1.00 64.44 82 GLY A C 1
ATOM 645 O O . GLY A 1 82 ? 23.909 11.115 -37.570 1.00 64.44 82 GLY A O 1
ATOM 646 N N . MET A 1 83 ? 22.934 9.113 -37.338 1.00 56.72 83 MET A N 1
ATOM 647 C CA . MET A 1 83 ? 23.620 8.537 -38.493 1.00 56.72 83 MET A CA 1
ATOM 648 C C . MET A 1 83 ? 22.904 8.947 -39.785 1.00 56.72 83 MET A C 1
ATOM 650 O O . MET A 1 83 ? 22.069 8.221 -40.320 1.00 56.72 83 MET A O 1
ATOM 654 N N . HIS A 1 84 ? 23.230 10.138 -40.288 1.00 59.31 84 HIS A N 1
ATOM 655 C CA . HIS A 1 84 ? 22.954 10.495 -41.673 1.00 59.31 84 HIS A CA 1
ATOM 656 C C . HIS A 1 84 ? 23.782 9.567 -42.567 1.00 59.31 84 HIS A C 1
ATOM 658 O O . HIS A 1 84 ? 24.982 9.770 -42.745 1.00 59.31 84 HIS A O 1
ATOM 664 N N . LEU A 1 85 ? 23.142 8.549 -43.145 1.00 57.50 85 LEU A N 1
ATOM 665 C CA . LEU A 1 85 ? 23.672 7.851 -44.313 1.00 57.50 85 LEU A CA 1
ATOM 666 C C . LEU A 1 85 ? 23.593 8.820 -45.498 1.00 57.50 85 LEU A C 1
ATOM 668 O O . LEU A 1 85 ? 22.723 8.708 -46.362 1.00 57.50 85 LEU A O 1
ATOM 672 N N . SER A 1 86 ? 24.484 9.814 -45.535 1.00 53.34 86 SER A N 1
ATOM 673 C CA . SER A 1 86 ? 24.813 10.436 -46.808 1.00 53.34 86 SER A CA 1
ATOM 674 C C . SER A 1 86 ? 25.312 9.301 -47.697 1.00 53.34 86 SER A C 1
ATOM 676 O O . SER A 1 86 ? 26.200 8.536 -47.320 1.00 53.34 86 SER A O 1
ATOM 678 N N . SER A 1 87 ? 24.643 9.097 -48.830 1.00 56.53 87 SER A N 1
ATOM 679 C CA . SER A 1 87 ? 24.982 8.033 -49.769 1.00 56.53 87 SER A CA 1
ATOM 680 C C . SER A 1 87 ? 26.381 8.286 -50.320 1.00 56.53 87 SER A C 1
ATOM 682 O O . SER A 1 87 ? 26.549 8.962 -51.333 1.00 56.53 87 SER A O 1
ATOM 684 N N . SER A 1 88 ? 27.400 7.760 -49.645 1.00 44.66 88 SER A N 1
ATOM 685 C CA . SER A 1 88 ? 28.725 7.658 -50.223 1.00 44.66 88 SER A CA 1
ATOM 686 C C . SER A 1 88 ? 28.664 6.513 -51.223 1.00 44.66 88 SER A C 1
ATOM 688 O O . SER A 1 88 ? 28.481 5.352 -50.856 1.00 44.66 88 SER A O 1
ATOM 690 N N . LYS A 1 89 ? 28.722 6.863 -52.510 1.00 50.53 89 LYS A N 1
ATOM 691 C CA . LYS A 1 89 ? 28.882 5.917 -53.614 1.00 50.53 89 LYS A CA 1
ATOM 692 C C . LYS A 1 89 ? 30.176 5.132 -53.381 1.00 50.53 89 LYS A C 1
ATOM 694 O O . LYS A 1 89 ? 31.251 5.608 -53.721 1.00 50.53 89 LYS A O 1
ATOM 699 N N . GLY A 1 90 ? 30.069 3.946 -52.794 1.00 43.25 90 GLY A N 1
ATOM 700 C CA . GLY A 1 90 ? 31.146 2.967 -52.692 1.00 43.25 90 GLY A CA 1
ATOM 701 C C . GLY A 1 90 ? 30.741 1.732 -53.477 1.00 43.25 90 GLY A C 1
ATOM 702 O O . GLY A 1 90 ? 29.845 1.005 -53.057 1.00 43.25 90 GLY A O 1
ATOM 703 N N . GLY A 1 91 ? 31.330 1.566 -54.659 1.00 40.47 91 GLY A N 1
ATOM 704 C CA . GLY A 1 91 ? 31.044 0.462 -55.565 1.00 40.47 91 GLY A CA 1
ATOM 705 C C . GLY A 1 91 ? 31.381 -0.891 -54.948 1.00 40.47 91 GLY A C 1
ATOM 706 O O . GLY A 1 91 ? 32.403 -1.047 -54.286 1.00 40.47 91 GLY A O 1
ATOM 707 N N . TRP A 1 92 ? 30.522 -1.869 -55.218 1.00 39.22 92 TRP A N 1
ATOM 708 C CA . TRP A 1 92 ? 30.877 -3.273 -55.098 1.00 39.22 92 TRP A CA 1
ATOM 709 C C . TRP A 1 92 ? 31.896 -3.589 -56.197 1.00 39.22 92 TRP A C 1
ATOM 711 O O . TRP A 1 92 ? 31.581 -3.482 -57.386 1.00 39.22 92 TRP A O 1
ATOM 721 N N . LYS A 1 93 ? 33.114 -3.938 -55.793 1.00 37.97 93 LYS A N 1
ATOM 722 C CA . LYS A 1 93 ? 34.085 -4.664 -56.605 1.00 37.97 93 LYS A CA 1
ATOM 723 C C . LYS A 1 93 ? 34.677 -5.775 -55.759 1.00 37.97 93 LYS A C 1
ATOM 725 O O . LYS A 1 93 ? 34.922 -5.507 -54.563 1.00 37.97 93 LYS A O 1
#